Protein AF-A0A968M5E6-F1 (afdb_monomer)

pLDDT: mean 89.31, std 5.73, range [64.62, 94.69]

Sequence (57 aa):
MTIQSIVEAVLKTHVLTLAQETKINSLVWMQRVSDADMEALDHLTQALMQGQVITDH

Secondary structure (DSSP, 8-state):
--HHHHHHHHHHHTEEEHHHHHHHHHHHHTT---HHHHHHHHHHHHHHHTTSSEEE-

Foldseek 3Di:
DALLVLLVVQLVVLEDEPVSVVVLVVCVVVVVADPSNVVSVVVSVVCVVVSSHDYDD

Solvent-accessible surface area (backbone atoms only — not comparable to full-atom values): 3210 Å² total; per-residue (Å²): 138,56,56,38,63,52,40,54,50,25,69,71,67,30,42,44,38,60,71,56,53,53,49,44,50,53,40,55,75,67,68,71,63,51,73,67,31,51,53,34,50,50,53,48,51,51,32,43,76,70,64,61,31,45,77,59,125

Mean predicted aligned error: 3.54 Å

Radius of gyration: 10.41 Å; Cα contacts (8 Å, |Δi|>4): 53; chains: 1; bounding box: 22×21×26 Å

Structure (mmCIF, N/CA/C/O backbone):
data_AF-A0A968M5E6-F1
#
_entry.id   AF-A0A968M5E6-F1
#
loop_
_atom_site.group_PDB
_atom_site.id
_atom_site.type_symbol
_atom_site.label_atom_id
_atom_site.label_alt_id
_atom_site.label_comp_id
_atom_site.label_asym_id
_atom_site.label_entity_id
_atom_site.label_seq_id
_atom_site.pdbx_PDB_ins_code
_atom_site.Cartn_x
_atom_site.Cartn_y
_atom_site.Cartn_z
_atom_site.occupancy
_atom_site.B_iso_or_equiv
_atom_site.auth_seq_id
_atom_site.auth_comp_id
_atom_site.auth_asym_id
_atom_site.auth_atom_id
_atom_site.pdbx_PDB_model_num
ATOM 1 N N . MET A 1 1 ? 11.513 7.149 -4.266 1.00 64.62 1 MET A N 1
ATOM 2 C CA . MET A 1 1 ? 10.578 6.405 -3.398 1.00 64.62 1 MET A CA 1
ATOM 3 C C . MET A 1 1 ? 9.919 5.369 -4.286 1.00 64.62 1 MET A C 1
ATOM 5 O O . MET A 1 1 ? 9.362 5.771 -5.300 1.00 64.62 1 MET A O 1
ATOM 9 N N . THR A 1 2 ? 10.107 4.086 -3.999 1.00 81.81 2 THR A N 1
ATOM 10 C CA . THR A 1 2 ? 9.566 2.971 -4.795 1.00 81.81 2 THR A CA 1
ATOM 11 C C . THR A 1 2 ? 8.209 2.538 -4.245 1.00 81.81 2 THR A C 1
ATOM 13 O O . THR A 1 2 ? 7.836 2.948 -3.140 1.00 81.81 2 THR A O 1
ATOM 16 N N . ILE A 1 3 ? 7.466 1.727 -5.002 1.00 88.00 3 ILE A N 1
ATOM 17 C CA . ILE A 1 3 ? 6.198 1.155 -4.530 1.00 88.00 3 ILE A CA 1
ATOM 18 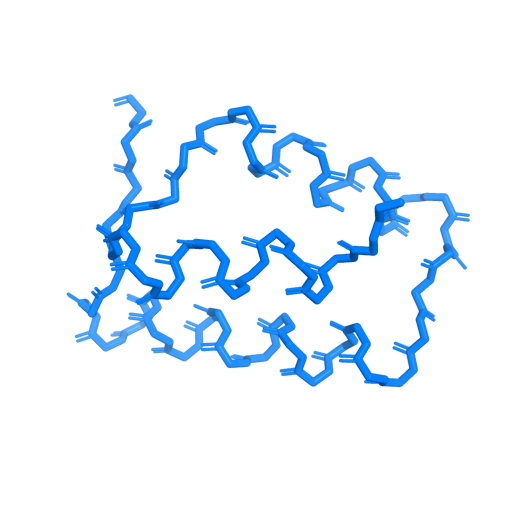C C . ILE A 1 3 ? 6.475 0.264 -3.318 1.00 88.00 3 ILE A C 1
ATOM 20 O O . ILE A 1 3 ? 5.760 0.363 -2.324 1.00 88.00 3 ILE A O 1
ATOM 24 N N . GLN A 1 4 ? 7.580 -0.487 -3.346 1.00 89.62 4 GLN A N 1
ATOM 25 C CA . GLN A 1 4 ? 8.045 -1.296 -2.219 1.00 89.62 4 GLN A CA 1
ATOM 26 C C . GLN A 1 4 ? 8.085 -0.517 -0.895 1.00 89.62 4 GLN A C 1
ATOM 28 O O . GLN A 1 4 ? 7.467 -0.938 0.077 1.00 89.62 4 GLN A O 1
ATOM 33 N N . SER A 1 5 ? 8.718 0.663 -0.855 1.00 90.00 5 SER A N 1
ATOM 34 C CA . SER A 1 5 ? 8.791 1.452 0.386 1.00 90.00 5 SER A CA 1
ATOM 35 C C . SER A 1 5 ? 7.421 1.925 0.884 1.00 90.00 5 SER A C 1
ATOM 37 O O . SER A 1 5 ? 7.236 2.126 2.084 1.00 90.00 5 SER A O 1
ATOM 39 N N . ILE A 1 6 ? 6.464 2.143 -0.025 1.00 91.00 6 ILE A N 1
ATOM 40 C CA . ILE A 1 6 ? 5.095 2.527 0.338 1.00 91.00 6 ILE A CA 1
ATOM 41 C C . ILE A 1 6 ? 4.363 1.318 0.922 1.00 91.00 6 ILE A C 1
ATOM 43 O O . ILE A 1 6 ? 3.765 1.435 1.988 1.00 91.00 6 ILE A O 1
ATOM 47 N N . VAL A 1 7 ? 4.461 0.162 0.264 1.00 91.38 7 VAL A N 1
ATOM 48 C CA . VAL A 1 7 ? 3.880 -1.100 0.734 1.00 91.38 7 VAL A CA 1
ATOM 49 C C . VAL A 1 7 ? 4.433 -1.476 2.105 1.00 91.38 7 VAL A C 1
ATOM 51 O O . VAL A 1 7 ? 3.661 -1.766 3.010 1.00 91.38 7 VAL A O 1
ATOM 54 N N . GLU A 1 8 ? 5.749 -1.410 2.311 1.00 91.50 8 GLU A N 1
ATOM 55 C CA . GLU A 1 8 ? 6.360 -1.700 3.612 1.00 91.50 8 GLU A CA 1
ATOM 56 C C . GLU A 1 8 ? 5.834 -0.783 4.721 1.00 91.50 8 GLU A C 1
ATOM 58 O O . GLU A 1 8 ? 5.636 -1.225 5.854 1.00 91.50 8 GLU A O 1
ATOM 63 N N . ALA A 1 9 ? 5.599 0.496 4.415 1.00 91.81 9 ALA A N 1
ATOM 64 C CA . ALA A 1 9 ? 5.002 1.418 5.372 1.00 91.81 9 ALA A CA 1
ATOM 65 C C . ALA A 1 9 ? 3.564 1.005 5.717 1.00 91.81 9 ALA A C 1
ATOM 67 O O . ALA A 1 9 ? 3.223 0.977 6.895 1.00 91.81 9 ALA A O 1
ATOM 68 N N . VAL A 1 10 ? 2.764 0.627 4.715 1.00 92.19 10 VAL A N 1
ATOM 69 C CA . VAL A 1 10 ? 1.381 0.154 4.894 1.00 92.19 10 VAL A CA 1
ATOM 70 C C . VAL A 1 10 ? 1.325 -1.142 5.698 1.00 92.19 10 VAL A C 1
ATOM 72 O O . VAL A 1 10 ? 0.510 -1.260 6.605 1.00 92.19 10 VAL A O 1
ATOM 75 N N . LEU A 1 11 ? 2.220 -2.095 5.431 1.00 89.88 11 LEU A N 1
ATOM 76 C CA . LEU A 1 11 ? 2.301 -3.350 6.183 1.00 89.88 11 LEU A CA 1
ATOM 77 C C . LEU A 1 11 ? 2.736 -3.128 7.639 1.00 89.88 11 LEU A C 1
ATOM 79 O O . LEU A 1 11 ? 2.344 -3.886 8.519 1.00 89.88 11 LEU A O 1
ATOM 83 N N . LYS A 1 12 ? 3.515 -2.076 7.926 1.00 91.12 12 LYS A N 1
ATOM 84 C C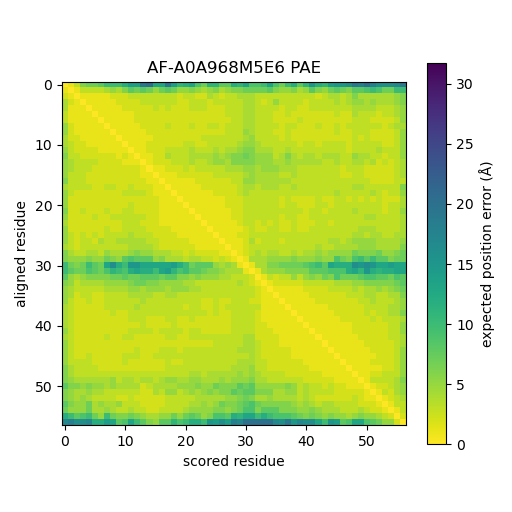A . LYS A 1 12 ? 3.859 -1.693 9.306 1.00 91.12 12 LYS A CA 1
ATOM 85 C C . LYS A 1 12 ? 2.699 -1.013 10.025 1.00 91.12 12 LYS A C 1
ATOM 87 O O . LYS A 1 12 ? 2.460 -1.294 11.198 1.00 91.12 12 LYS A O 1
ATOM 92 N N . THR A 1 13 ? 2.006 -0.098 9.353 1.00 92.38 13 THR A N 1
ATOM 93 C CA . THR A 1 13 ? 0.885 0.645 9.946 1.00 92.38 13 THR A CA 1
ATOM 94 C C . THR A 1 13 ? -0.412 -0.150 9.951 1.00 92.38 13 THR A C 1
ATOM 96 O O . THR A 1 13 ? -1.320 0.221 10.684 1.00 92.38 13 THR A O 1
ATOM 99 N N . HIS A 1 14 ? -0.496 -1.228 9.165 1.00 92.38 14 HIS A N 1
ATOM 100 C CA . HIS A 1 14 ? -1.716 -1.985 8.868 1.00 92.38 14 HIS A CA 1
ATOM 101 C C . HIS A 1 14 ? -2.838 -1.115 8.275 1.00 92.38 14 HIS A C 1
ATOM 103 O O . HIS A 1 14 ? -4.010 -1.481 8.298 1.00 92.38 14 HIS A O 1
ATOM 109 N N . VAL A 1 15 ? -2.477 0.052 7.734 1.00 92.62 15 VAL A N 1
ATOM 110 C CA . VAL A 1 15 ? -3.412 1.050 7.211 1.00 92.62 15 VAL A CA 1
ATOM 111 C C . VAL A 1 15 ? -2.911 1.531 5.860 1.00 92.62 15 VAL A C 1
ATOM 113 O O . VAL A 1 15 ? -1.807 2.077 5.769 1.00 92.62 15 VAL A O 1
ATOM 116 N N . LEU A 1 16 ? -3.736 1.345 4.831 1.00 93.00 16 LEU A N 1
ATOM 117 C CA . LEU A 1 16 ? -3.564 1.934 3.511 1.00 93.00 16 LEU A CA 1
ATOM 118 C C . LEU A 1 16 ? -4.344 3.248 3.457 1.00 93.00 16 LEU A C 1
ATOM 120 O O . LEU A 1 16 ? -5.571 3.256 3.470 1.00 93.00 16 LEU A O 1
ATOM 124 N N . THR A 1 17 ? -3.621 4.361 3.403 1.00 93.25 17 THR A N 1
ATOM 125 C CA . THR A 1 17 ? -4.223 5.694 3.264 1.00 93.25 17 THR A CA 1
ATOM 126 C C . THR A 1 17 ? -4.463 6.042 1.798 1.00 93.25 17 THR A C 1
ATOM 128 O O . THR A 1 17 ? -3.684 5.652 0.920 1.00 93.25 17 THR A O 1
ATOM 131 N N . LEU A 1 18 ? -5.448 6.905 1.537 1.00 91.19 18 LEU A N 1
ATOM 132 C CA . LEU A 1 18 ? -5.727 7.426 0.192 1.00 91.19 18 LEU A CA 1
ATOM 133 C C . LEU A 1 18 ? -4.488 8.058 -0.478 1.00 91.19 18 LEU A C 1
ATOM 135 O O . LEU A 1 18 ? -4.272 7.932 -1.685 1.00 91.19 18 LEU A O 1
ATOM 139 N N . ALA A 1 19 ? -3.628 8.723 0.303 1.00 91.12 19 ALA A N 1
ATOM 140 C CA . ALA A 1 19 ? -2.396 9.330 -0.201 1.00 91.12 19 ALA A CA 1
ATOM 141 C C . ALA A 1 19 ? -1.358 8.284 -0.651 1.00 91.12 19 ALA A C 1
ATOM 143 O O . ALA A 1 19 ? -0.624 8.515 -1.618 1.00 91.12 19 ALA A O 1
ATOM 144 N N . GLN A 1 20 ? -1.278 7.144 0.043 1.00 91.69 20 GLN A N 1
ATOM 145 C CA . GLN A 1 20 ? -0.420 6.020 -0.340 1.00 91.69 20 GLN A CA 1
ATOM 146 C C . GLN A 1 20 ? -0.981 5.309 -1.572 1.00 91.69 20 GLN A C 1
ATOM 148 O O . GLN A 1 20 ? -0.224 5.072 -2.511 1.00 91.69 20 GLN A O 1
ATOM 153 N N . GLU A 1 21 ? -2.292 5.061 -1.618 1.00 92.06 21 GLU A N 1
ATOM 154 C CA . GLU A 1 21 ? -2.962 4.460 -2.776 1.00 92.06 21 GLU A CA 1
ATOM 155 C C . GLU A 1 21 ? -2.777 5.317 -4.039 1.00 92.06 21 GLU A C 1
ATOM 157 O O . GLU A 1 21 ? -2.344 4.824 -5.081 1.00 92.06 21 GLU A O 1
ATOM 162 N 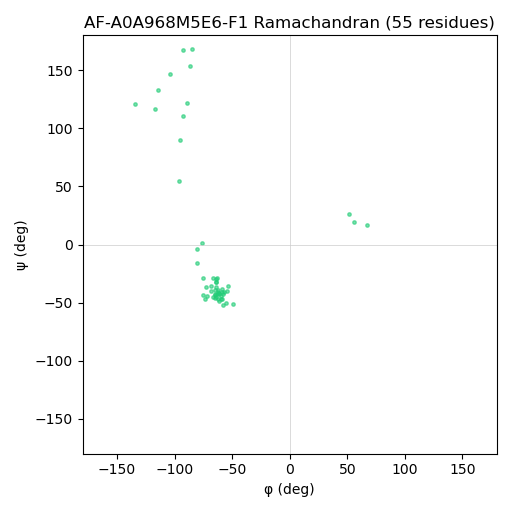N . THR A 1 22 ? -2.985 6.633 -3.929 1.00 92.31 22 THR A N 1
ATOM 163 C CA . THR A 1 22 ? -2.782 7.579 -5.039 1.00 92.31 22 THR A CA 1
ATOM 164 C C . THR A 1 22 ? -1.341 7.545 -5.551 1.00 92.31 22 THR A C 1
ATOM 166 O O . THR A 1 22 ? -1.104 7.570 -6.761 1.00 92.31 22 THR A O 1
ATOM 169 N N . LYS A 1 23 ? -0.356 7.463 -4.647 1.00 90.56 23 LYS A N 1
ATOM 170 C CA . LYS A 1 23 ? 1.060 7.349 -5.026 1.00 90.56 23 LYS A CA 1
ATOM 171 C C . LYS A 1 23 ? 1.365 6.026 -5.717 1.00 90.56 23 LYS A C 1
ATOM 173 O O . LYS A 1 23 ? 2.055 6.046 -6.733 1.00 90.56 23 LYS A O 1
ATOM 178 N N . ILE A 1 24 ? 0.862 4.911 -5.188 1.00 90.88 24 ILE A N 1
ATOM 179 C CA . ILE A 1 24 ? 1.021 3.587 -5.799 1.00 90.88 24 ILE A CA 1
ATOM 180 C C . ILE A 1 24 ? 0.449 3.606 -7.216 1.00 90.88 24 ILE A C 1
ATOM 182 O O . ILE A 1 24 ? 1.171 3.303 -8.163 1.00 90.88 24 ILE A O 1
ATOM 186 N N . ASN A 1 25 ? -0.796 4.062 -7.373 1.00 90.69 25 ASN A N 1
ATOM 187 C CA . ASN A 1 25 ? -1.436 4.183 -8.676 1.00 90.69 25 ASN A CA 1
ATOM 188 C C . ASN A 1 25 ? -0.594 5.042 -9.622 1.00 90.69 25 ASN A C 1
ATOM 190 O O . ASN A 1 25 ? -0.248 4.600 -10.711 1.00 90.69 25 ASN A O 1
ATOM 194 N N . SER A 1 26 ? -0.171 6.234 -9.203 1.00 91.00 26 SER A N 1
ATOM 195 C CA . SER A 1 26 ? 0.648 7.103 -10.054 1.00 91.00 26 SER A CA 1
ATOM 196 C C . SER A 1 26 ? 1.943 6.424 -10.533 1.00 91.00 26 SER A C 1
ATOM 198 O O . SER A 1 26 ? 2.294 6.536 -11.707 1.00 91.00 26 SER A O 1
ATOM 200 N N . LEU A 1 27 ? 2.623 5.668 -9.665 1.00 89.12 27 LEU A N 1
ATOM 201 C CA . LEU A 1 27 ? 3.844 4.932 -10.015 1.00 89.12 27 LEU A CA 1
ATOM 202 C C . LEU A 1 27 ? 3.577 3.775 -10.990 1.00 89.12 27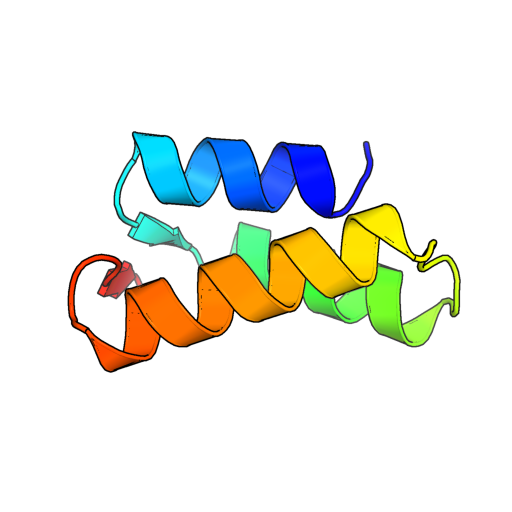 LEU A C 1
ATOM 204 O O . LEU A 1 27 ? 4.342 3.596 -11.941 1.00 89.12 27 LEU A O 1
ATOM 208 N N . VAL A 1 28 ? 2.474 3.045 -10.799 1.00 88.75 28 VAL A N 1
ATOM 209 C CA . VAL A 1 28 ? 2.028 1.977 -11.709 1.00 88.75 28 VAL A CA 1
ATOM 210 C C . VAL A 1 28 ? 1.708 2.536 -13.093 1.00 88.75 28 VAL A C 1
ATOM 212 O O . VAL A 1 28 ? 2.197 2.031 -14.103 1.00 88.75 28 VAL A O 1
ATOM 215 N N . TRP A 1 29 ? 0.955 3.635 -13.146 1.00 87.81 29 TRP A N 1
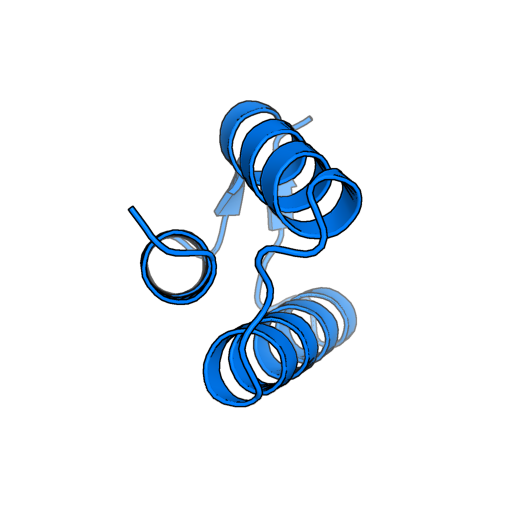ATOM 216 C CA . TRP A 1 29 ? 0.581 4.306 -14.392 1.00 87.81 29 TRP A CA 1
ATOM 217 C C . TRP A 1 29 ? 1.784 4.864 -15.162 1.00 87.81 29 TRP A C 1
ATOM 219 O O . TRP A 1 29 ? 1.758 4.912 -16.389 1.00 87.81 29 TRP A O 1
ATOM 229 N N . MET A 1 30 ? 2.866 5.238 -14.473 1.00 87.94 30 MET A N 1
ATOM 230 C CA . MET A 1 30 ? 4.118 5.658 -15.114 1.00 87.94 30 MET A CA 1
ATOM 231 C C . MET A 1 30 ? 4.949 4.493 -15.683 1.00 87.94 30 MET A C 1
ATOM 233 O O . MET A 1 30 ? 6.045 4.742 -16.183 1.00 87.94 30 MET A O 1
ATOM 237 N N . GLN A 1 31 ? 4.475 3.241 -15.589 1.00 77.94 31 GLN A N 1
ATOM 238 C CA . GLN A 1 31 ? 5.208 2.016 -15.955 1.00 77.94 31 GLN A CA 1
ATOM 239 C C . GLN A 1 31 ? 6.601 1.918 -15.307 1.00 77.94 31 GLN A C 1
ATOM 241 O O . GLN A 1 31 ? 7.504 1.260 -15.818 1.00 77.94 31 GLN A O 1
ATOM 246 N N . ARG A 1 32 ? 6.792 2.569 -14.155 1.00 77.00 32 ARG A N 1
ATOM 247 C CA . ARG A 1 32 ? 8.028 2.497 -13.364 1.00 77.00 32 ARG A CA 1
ATOM 248 C C . ARG A 1 32 ? 7.876 1.451 -12.269 1.00 77.00 32 ARG A C 1
ATOM 250 O O . ARG A 1 32 ? 8.027 1.762 -11.091 1.00 77.00 32 ARG A O 1
ATOM 257 N N . VAL A 1 33 ? 7.517 0.240 -12.676 1.00 82.44 33 VAL A N 1
ATOM 258 C CA . VAL A 1 33 ? 7.279 -0.891 -11.779 1.00 82.44 33 VAL A CA 1
ATOM 259 C C . VAL A 1 33 ? 8.307 -1.960 -12.106 1.00 82.44 33 VAL A C 1
ATOM 261 O O . VAL A 1 33 ? 8.344 -2.462 -13.226 1.00 82.44 33 VAL A O 1
ATOM 264 N N . SER A 1 34 ? 9.162 -2.269 -11.140 1.00 88.25 34 SER A N 1
ATOM 265 C CA . SER A 1 34 ? 10.106 -3.385 -11.238 1.00 88.25 34 SER A CA 1
ATOM 266 C C . SER A 1 34 ? 9.423 -4.686 -10.800 1.00 88.25 34 SER A C 1
ATOM 268 O O . SER A 1 34 ? 8.382 -4.639 -10.146 1.00 88.25 34 SER A O 1
ATOM 270 N N . ASP A 1 35 ? 10.030 -5.848 -11.046 1.00 89.12 35 ASP A N 1
ATOM 271 C CA . ASP A 1 35 ? 9.521 -7.124 -10.511 1.00 89.12 35 ASP A CA 1
ATOM 272 C C . ASP A 1 35 ? 9.347 -7.090 -8.981 1.00 89.12 35 ASP A C 1
ATOM 274 O O . ASP A 1 35 ? 8.328 -7.528 -8.456 1.00 89.12 35 ASP A O 1
ATOM 278 N N . ALA A 1 36 ? 10.286 -6.460 -8.267 1.00 88.88 36 ALA A N 1
ATOM 279 C CA . ALA A 1 36 ? 10.195 -6.267 -6.817 1.00 88.88 36 ALA A CA 1
ATOM 280 C C . ALA A 1 36 ? 9.008 -5.379 -6.391 1.00 88.88 36 ALA A C 1
ATOM 282 O O . ALA A 1 36 ? 8.434 -5.574 -5.322 1.00 88.88 36 ALA A O 1
ATOM 283 N N . ASP A 1 37 ? 8.628 -4.400 -7.218 1.00 90.25 37 ASP A N 1
ATOM 284 C CA . ASP A 1 37 ? 7.456 -3.567 -6.950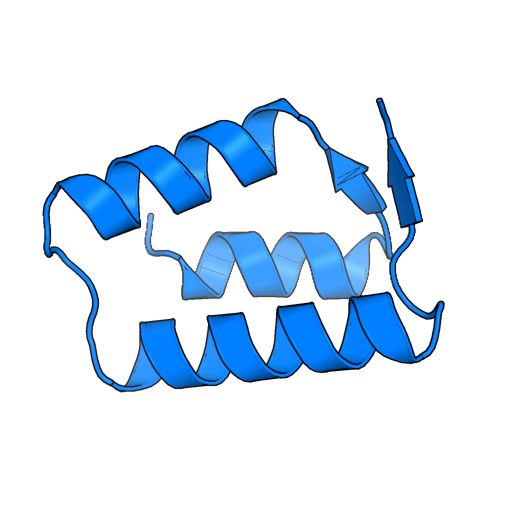 1.00 90.25 37 ASP A CA 1
ATOM 285 C C . ASP A 1 37 ? 6.161 -4.362 -7.188 1.00 90.25 37 ASP A C 1
ATOM 287 O O . ASP A 1 37 ? 5.210 -4.202 -6.427 1.00 90.25 37 ASP A O 1
ATOM 291 N N . MET A 1 38 ? 6.127 -5.247 -8.195 1.00 89.94 38 MET A N 1
ATOM 292 C CA . MET A 1 38 ? 4.991 -6.150 -8.421 1.00 89.94 38 MET A CA 1
ATOM 293 C C . MET A 1 38 ? 4.816 -7.157 -7.282 1.00 89.94 38 MET A C 1
ATOM 295 O O . MET A 1 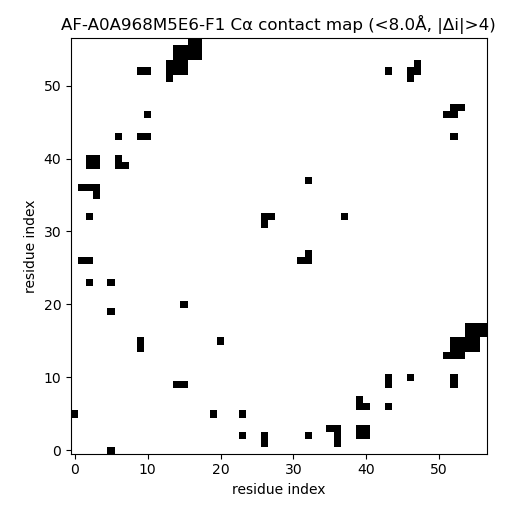38 ? 3.693 -7.351 -6.826 1.00 89.94 38 MET A O 1
ATOM 299 N N . GLU A 1 39 ? 5.901 -7.743 -6.775 1.00 92.50 39 GLU A N 1
ATOM 300 C CA . GLU A 1 39 ? 5.846 -8.647 -5.617 1.00 92.50 39 GLU A CA 1
ATOM 301 C C . GLU A 1 39 ? 5.316 -7.927 -4.365 1.00 92.50 39 GLU A C 1
ATOM 303 O O . GLU A 1 39 ? 4.454 -8.442 -3.652 1.00 92.50 39 GLU A O 1
ATOM 308 N N . ALA A 1 40 ? 5.750 -6.682 -4.138 1.00 92.00 40 ALA A N 1
ATOM 309 C CA . ALA A 1 40 ? 5.227 -5.866 -3.047 1.00 92.00 40 ALA A CA 1
ATOM 310 C C . ALA A 1 40 ? 3.721 -5.576 -3.210 1.00 92.00 40 ALA A C 1
ATOM 312 O O . ALA A 1 40 ? 2.967 -5.632 -2.238 1.00 92.00 40 ALA A O 1
ATOM 313 N N . LEU A 1 41 ? 3.256 -5.288 -4.429 1.00 92.38 41 LEU A N 1
ATOM 314 C CA . LEU A 1 41 ? 1.829 -5.089 -4.707 1.00 92.38 41 LEU A CA 1
ATOM 315 C C . LEU A 1 41 ? 1.003 -6.357 -4.484 1.00 92.38 41 LEU A C 1
ATOM 317 O O . LEU A 1 41 ? -0.106 -6.267 -3.952 1.00 92.38 41 LEU A O 1
ATOM 321 N N . ASP A 1 42 ? 1.533 -7.522 -4.851 1.00 93.62 42 ASP A N 1
ATOM 322 C CA . ASP A 1 42 ? 0.887 -8.806 -4.578 1.00 93.62 42 ASP A CA 1
ATOM 323 C C . ASP A 1 42 ? 0.731 -9.021 -3.066 1.00 93.62 42 ASP A C 1
ATOM 325 O O . ASP A 1 42 ? -0.381 -9.236 -2.582 1.00 93.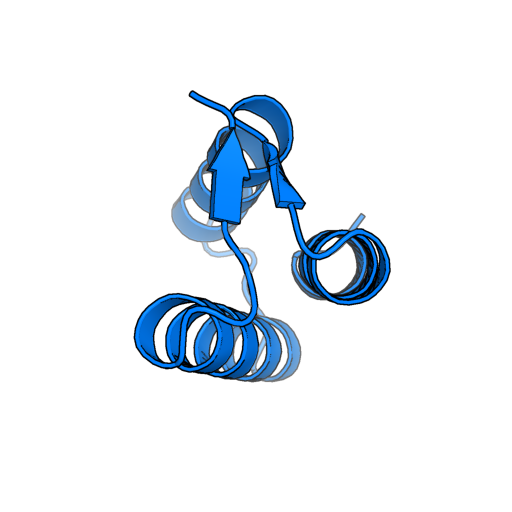62 42 ASP A O 1
ATOM 329 N N . HIS A 1 43 ? 1.803 -8.813 -2.294 1.00 92.56 43 HIS A N 1
ATOM 330 C CA . HIS A 1 43 ? 1.763 -8.895 -0.830 1.00 92.56 43 HIS A CA 1
ATOM 331 C C . HIS A 1 43 ? 0.752 -7.922 -0.210 1.00 92.56 43 HIS A C 1
ATOM 333 O O . HIS A 1 43 ? 0.003 -8.300 0.693 1.00 92.56 43 HIS A O 1
ATOM 339 N N . LEU A 1 44 ? 0.697 -6.678 -0.697 1.00 93.19 44 LEU A N 1
ATOM 340 C CA . LEU A 1 44 ? -0.287 -5.697 -0.235 1.00 93.19 44 LEU A CA 1
ATOM 341 C C . LEU A 1 44 ? -1.719 -6.168 -0.520 1.00 93.19 44 LEU A C 1
ATOM 343 O O . LEU A 1 44 ? -2.592 -6.054 0.340 1.00 93.19 44 LEU A O 1
ATOM 347 N N . THR A 1 45 ? -1.954 -6.723 -1.708 1.00 92.50 45 THR A N 1
ATOM 348 C CA . THR A 1 45 ? -3.267 -7.234 -2.118 1.00 92.50 45 THR A CA 1
ATOM 349 C C . THR A 1 45 ? -3.685 -8.413 -1.243 1.00 92.50 45 THR A C 1
ATOM 351 O O . THR A 1 45 ? -4.806 -8.434 -0.740 1.00 92.50 45 THR A O 1
ATOM 354 N N . GLN A 1 46 ? -2.779 -9.357 -0.976 1.00 94.69 46 GLN A N 1
ATOM 355 C CA . GLN A 1 46 ? -3.041 -10.464 -0.056 1.00 94.69 46 GLN A CA 1
ATOM 356 C C . GLN A 1 46 ? -3.368 -9.967 1.358 1.00 94.69 46 GLN A C 1
ATOM 358 O O . GLN A 1 46 ? -4.331 -10.440 1.960 1.00 94.69 46 GLN A O 1
ATOM 363 N N . ALA A 1 47 ? -2.621 -8.988 1.874 1.00 92.12 47 ALA A N 1
ATOM 364 C CA . ALA A 1 47 ? -2.858 -8.425 3.201 1.00 92.12 47 ALA A CA 1
ATOM 365 C C . ALA A 1 47 ? -4.227 -7.724 3.303 1.00 92.12 47 ALA A C 1
ATOM 367 O O . ALA A 1 47 ? -4.911 -7.850 4.322 1.00 92.12 47 ALA A O 1
ATOM 368 N N . LEU A 1 48 ? -4.671 -7.047 2.238 1.00 92.19 48 LEU A N 1
ATOM 369 C CA . LEU A 1 48 ? -6.025 -6.489 2.139 1.00 92.19 48 LEU A CA 1
ATOM 370 C C . LEU A 1 48 ? -7.090 -7.595 2.126 1.00 92.19 48 LEU A C 1
ATOM 372 O O . LEU A 1 48 ? -8.062 -7.525 2.875 1.00 92.19 48 LEU A O 1
ATOM 376 N N . MET A 1 49 ? -6.898 -8.649 1.325 1.00 92.50 49 MET A N 1
ATOM 377 C CA . MET A 1 49 ? -7.842 -9.773 1.241 1.00 92.50 49 MET A CA 1
ATOM 378 C C . MET A 1 49 ? -7.961 -10.548 2.559 1.00 92.50 49 MET A C 1
ATOM 380 O O . MET A 1 49 ? -9.031 -11.058 2.882 1.00 92.50 49 MET A O 1
ATOM 384 N N . GLN A 1 50 ? -6.876 -10.627 3.330 1.00 93.25 50 GLN A N 1
ATOM 385 C CA . GLN A 1 50 ? -6.852 -11.260 4.650 1.00 93.25 50 GLN A CA 1
ATOM 386 C C . GLN A 1 50 ? -7.389 -10.348 5.766 1.00 93.25 50 GLN A C 1
ATOM 388 O O . GLN A 1 50 ? -7.474 -10.783 6.914 1.00 93.25 50 GLN A O 1
ATOM 393 N N . GLY A 1 51 ? -7.730 -9.090 5.463 1.00 90.31 51 GLY A N 1
ATOM 394 C CA . GLY A 1 51 ? -8.139 -8.100 6.462 1.00 90.31 51 GLY A CA 1
ATOM 395 C C . GLY A 1 51 ? -7.014 -7.687 7.418 1.00 90.31 51 GLY A C 1
ATOM 396 O O . GLY A 1 51 ? -7.288 -7.139 8.483 1.00 90.31 51 GLY A O 1
ATOM 397 N N . GLN A 1 52 ? -5.754 -7.959 7.064 1.00 91.31 52 GLN A N 1
ATOM 398 C CA . GLN A 1 52 ? -4.577 -7.524 7.823 1.00 91.31 52 GLN A CA 1
ATOM 399 C C . GLN A 1 52 ? -4.291 -6.038 7.615 1.00 91.31 52 GLN A C 1
ATOM 401 O O . GLN A 1 52 ? -3.740 -5.390 8.498 1.00 91.31 52 GLN A O 1
ATOM 406 N N . VAL A 1 53 ? -4.661 -5.500 6.453 1.00 92.12 53 VAL A N 1
ATOM 407 C CA . VAL A 1 53 ? -4.585 -4.072 6.145 1.00 92.12 53 VAL A CA 1
ATOM 408 C C . VAL A 1 53 ? -5.999 -3.542 5.972 1.00 92.12 53 VAL A C 1
ATOM 410 O O . VAL A 1 53 ? -6.806 -4.139 5.260 1.00 92.12 53 VAL A O 1
ATOM 413 N N . ILE A 1 54 ? -6.286 -2.405 6.600 1.00 91.19 54 ILE A N 1
ATOM 414 C CA . ILE A 1 54 ? -7.532 -1.663 6.400 1.00 91.19 54 ILE A CA 1
ATOM 415 C C . ILE A 1 54 ? -7.284 -0.436 5.524 1.00 91.19 54 ILE A C 1
ATOM 417 O O . ILE A 1 54 ? -6.215 0.172 5.571 1.00 91.19 54 ILE A O 1
ATOM 421 N N . THR A 1 55 ? -8.274 -0.065 4.722 1.00 88.06 55 THR A N 1
ATOM 422 C CA . THR A 1 55 ? -8.255 1.177 3.943 1.00 88.0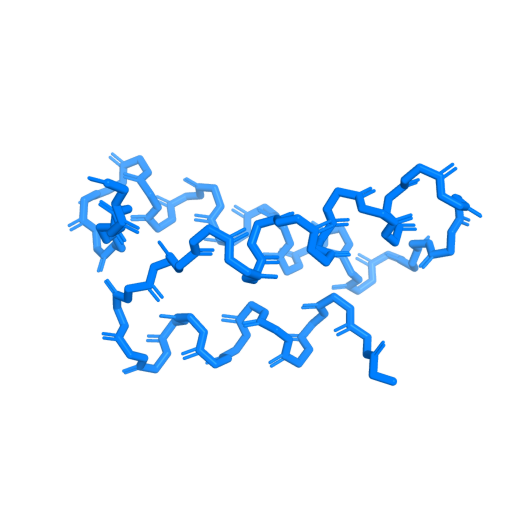6 55 THR A CA 1
ATOM 423 C C . THR A 1 55 ? -8.865 2.304 4.770 1.00 88.06 55 THR A C 1
ATOM 425 O O . THR A 1 55 ? -10.016 2.190 5.192 1.00 88.06 55 THR A O 1
ATOM 428 N N . ASP A 1 56 ? -8.104 3.370 5.001 1.00 82.19 56 ASP A N 1
ATOM 429 C CA . ASP A 1 56 ? -8.556 4.583 5.696 1.00 82.19 56 ASP A CA 1
ATOM 430 C C . ASP A 1 56 ? -9.008 5.609 4.646 1.00 82.19 56 ASP A C 1
ATOM 432 O O . ASP A 1 56 ? -8.184 6.355 4.105 1.00 82.19 56 ASP A O 1
ATOM 436 N N . HIS A 1 57 ? -10.299 5.548 4.289 1.00 66.50 57 HIS A N 1
ATOM 437 C CA . HIS A 1 57 ? -10.974 6.374 3.276 1.00 66.50 57 HIS A CA 1
ATOM 438 C C . HIS A 1 57 ? -12.168 7.123 3.874 1.00 66.50 57 HIS A C 1
ATOM 440 O O . HIS A 1 57 ? -12.931 6.498 4.648 1.00 66.50 57 HIS A O 1
#